Protein AF-A0A9E2Q936-F1 (afdb_monomer_lite)

Foldseek 3Di:
DVVVVVVVVVVVVVVVVVVVLQVQLQVQLQVQLVVQVVVVHHSNVSSVVRSCVVVVVVVVCVVVPPPDPPPDDDD

pLDDT: mean 85.33, std 12.02, range [46.59, 96.56]

Secondary structure (DSSP, 8-state):
-HHHHHHHHHHHHHHHHHHHHHHHHHHHHHHHHHHHHTTTS-HHHHHHHHHHHHHHHHHHHHHS---PPPS----

Structure (mmCIF, N/CA/C/O backbone):
data_AF-A0A9E2Q936-F1
#
_entry.id   AF-A0A9E2Q936-F1
#
loop_
_atom_site.group_PDB
_atom_site.id
_atom_site.type_symbol
_atom_site.label_atom_id
_atom_site.label_alt_id
_atom_site.label_comp_id
_atom_site.label_asym_id
_atom_site.label_entity_id
_atom_site.label_seq_id
_atom_site.pdbx_PDB_ins_code
_atom_site.Cartn_x
_atom_site.Cartn_y
_atom_site.Cartn_z
_atom_site.occupancy
_atom_site.B_iso_or_equiv
_atom_site.auth_seq_id
_atom_site.auth_comp_id
_atom_site.auth_asym_id
_atom_site.auth_atom_id
_atom_site.pdbx_PDB_model_num
ATOM 1 N N . MET A 1 1 ? 26.708 -18.296 -15.568 1.00 66.06 1 MET A N 1
ATOM 2 C CA . MET A 1 1 ? 26.946 -17.137 -14.679 1.00 66.06 1 MET A CA 1
ATOM 3 C C . MET A 1 1 ? 26.041 -15.969 -15.060 1.00 66.06 1 MET A C 1
ATOM 5 O O . MET A 1 1 ? 25.271 -15.547 -14.213 1.00 66.06 1 MET A O 1
ATOM 9 N N . GLU A 1 2 ? 26.020 -15.521 -16.320 1.00 74.38 2 GLU A N 1
ATOM 10 C CA . GLU A 1 2 ? 25.190 -14.371 -16.742 1.00 74.38 2 GLU A CA 1
ATOM 11 C C . GLU A 1 2 ? 23.673 -14.560 -16.568 1.00 74.38 2 GLU A C 1
ATOM 13 O O . GLU A 1 2 ? 22.994 -13.671 -16.068 1.00 74.38 2 GLU A O 1
ATOM 18 N N . MET A 1 3 ? 23.137 -15.747 -16.872 1.00 77.69 3 MET A N 1
ATOM 19 C CA . MET A 1 3 ? 21.708 -16.049 -16.679 1.00 77.69 3 MET A CA 1
ATOM 20 C C . MET A 1 3 ? 21.257 -15.907 -15.212 1.00 77.69 3 MET A C 1
ATOM 22 O O . MET A 1 3 ? 20.145 -15.461 -14.948 1.00 77.69 3 MET A O 1
ATOM 26 N N . LEU A 1 4 ? 22.125 -16.244 -14.250 1.00 79.62 4 LEU A N 1
ATOM 27 C CA . LEU A 1 4 ? 21.816 -16.112 -12.822 1.00 79.62 4 LEU A CA 1
ATOM 28 C C . LEU A 1 4 ? 21.769 -14.642 -12.394 1.00 79.62 4 LEU A C 1
ATOM 30 O O . LEU A 1 4 ? 20.893 -14.268 -11.620 1.00 79.62 4 LEU A O 1
ATOM 34 N N . ALA A 1 5 ? 22.659 -13.803 -12.931 1.00 77.75 5 ALA A N 1
ATOM 35 C CA . ALA A 1 5 ? 22.671 -12.370 -12.643 1.00 77.75 5 ALA A CA 1
ATOM 36 C C . ALA A 1 5 ? 21.376 -11.683 -13.112 1.00 77.75 5 ALA A C 1
ATOM 38 O O . ALA A 1 5 ? 20.779 -10.924 -12.351 1.00 77.75 5 ALA A O 1
ATOM 39 N N . VAL A 1 6 ? 20.884 -12.028 -14.309 1.00 82.00 6 VAL A N 1
ATOM 40 C CA . VAL A 1 6 ? 19.619 -11.495 -14.851 1.00 82.00 6 VAL A CA 1
ATOM 41 C C . VAL A 1 6 ? 18.422 -11.879 -13.977 1.00 82.00 6 VAL A C 1
ATOM 43 O O 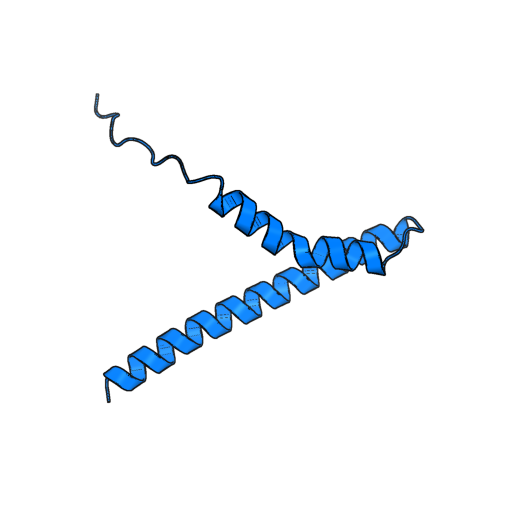. VAL A 1 6 ? 17.564 -11.042 -13.697 1.00 82.00 6 VAL A O 1
ATOM 46 N N . LEU A 1 7 ? 18.361 -13.130 -13.508 1.00 78.19 7 LEU A N 1
ATOM 47 C CA . LEU A 1 7 ? 17.277 -13.596 -12.635 1.00 78.19 7 LEU A CA 1
ATOM 48 C C . LEU A 1 7 ? 17.298 -12.897 -11.262 1.00 78.19 7 LEU A C 1
ATOM 50 O O . LEU A 1 7 ? 16.245 -12.523 -10.735 1.00 78.19 7 LEU A O 1
ATOM 54 N N . ILE A 1 8 ? 18.489 -12.676 -10.698 1.00 78.81 8 ILE A N 1
ATOM 55 C CA . ILE A 1 8 ? 18.669 -11.958 -9.426 1.00 78.81 8 ILE A CA 1
ATOM 56 C C . ILE A 1 8 ? 18.244 -10.492 -9.565 1.00 78.81 8 ILE A C 1
ATOM 58 O O . ILE A 1 8 ? 17.473 -9.994 -8.746 1.00 78.81 8 ILE A O 1
ATOM 62 N N . GLU A 1 9 ? 18.677 -9.801 -10.617 1.00 79.50 9 GLU A N 1
ATOM 63 C CA . GLU A 1 9 ? 18.302 -8.403 -10.836 1.00 79.50 9 GLU A CA 1
ATOM 64 C C . GLU A 1 9 ? 16.794 -8.248 -11.089 1.00 79.50 9 GLU A C 1
ATOM 66 O O . GLU A 1 9 ? 16.149 -7.360 -10.524 1.00 79.50 9 GLU A O 1
ATOM 71 N N . TRP A 1 10 ? 16.198 -9.152 -11.870 1.00 78.06 10 TRP A N 1
ATOM 72 C CA . TRP A 1 10 ? 14.759 -9.157 -12.131 1.00 78.06 10 TRP A CA 1
ATOM 73 C C . TRP A 1 10 ? 13.944 -9.351 -10.846 1.00 78.06 10 TRP A C 1
ATOM 75 O O . TRP A 1 10 ? 13.058 -8.545 -10.554 1.00 78.06 10 TRP A O 1
ATOM 85 N N . SER A 1 11 ? 14.274 -10.367 -10.040 1.00 81.88 11 SER A N 1
ATOM 86 C CA . SER A 1 11 ? 13.599 -10.619 -8.757 1.00 81.88 11 SER A CA 1
ATOM 87 C C . SER A 1 11 ? 13.761 -9.460 -7.766 1.00 81.88 11 SER A C 1
ATOM 89 O O . SER A 1 11 ? 12.797 -9.089 -7.090 1.00 81.88 11 SER A O 1
ATOM 91 N N . SER A 1 12 ? 14.936 -8.824 -7.730 1.00 86.06 12 SER A N 1
ATOM 92 C CA . SER A 1 12 ? 15.204 -7.648 -6.895 1.00 86.06 12 SER A CA 1
ATOM 93 C C . SER A 1 12 ? 14.293 -6.473 -7.260 1.00 86.06 12 SER A C 1
ATOM 95 O O . SER A 1 12 ? 13.655 -5.880 -6.387 1.00 86.06 12 SER A O 1
ATOM 97 N N . ARG A 1 13 ? 14.129 -6.182 -8.558 1.00 88.06 13 ARG A N 1
ATOM 98 C CA . ARG A 1 13 ? 13.254 -5.091 -9.020 1.00 88.06 13 ARG A CA 1
ATOM 99 C C . ARG A 1 13 ? 11.795 -5.312 -8.625 1.00 88.06 13 ARG A C 1
ATOM 101 O O . ARG A 1 13 ? 11.161 -4.380 -8.133 1.00 88.06 13 ARG A O 1
ATOM 108 N N . TRP A 1 14 ? 11.273 -6.530 -8.771 1.00 87.56 14 TRP A N 1
ATOM 109 C CA . TRP A 1 14 ? 9.910 -6.853 -8.326 1.00 87.56 14 TRP A CA 1
ATOM 110 C C . TRP A 1 14 ? 9.750 -6.739 -6.816 1.00 87.56 14 TRP A C 1
ATOM 112 O O . TRP A 1 14 ? 8.757 -6.189 -6.341 1.00 87.56 14 TRP A O 1
ATOM 122 N N . THR A 1 15 ? 10.755 -7.189 -6.070 1.00 90.38 15 THR A N 1
ATOM 123 C CA . THR A 1 15 ? 10.778 -7.094 -4.609 1.00 90.38 15 THR A CA 1
ATOM 124 C C . THR A 1 15 ? 10.691 -5.634 -4.161 1.00 90.38 15 THR A C 1
ATOM 126 O O . THR A 1 15 ? 9.855 -5.292 -3.324 1.00 90.38 15 THR A O 1
ATOM 129 N N . ILE A 1 16 ? 11.472 -4.742 -4.779 1.00 91.38 16 ILE A N 1
ATOM 130 C CA . ILE A 1 16 ? 11.430 -3.297 -4.506 1.00 91.38 16 ILE A CA 1
ATOM 131 C C . ILE A 1 16 ? 10.044 -2.719 -4.810 1.00 91.38 16 ILE A C 1
ATOM 133 O O . ILE A 1 16 ? 9.505 -1.979 -3.990 1.00 91.38 16 ILE A O 1
ATOM 137 N N . VAL A 1 17 ? 9.443 -3.071 -5.951 1.00 90.44 17 VAL A N 1
ATOM 138 C CA . VAL A 1 17 ? 8.099 -2.595 -6.325 1.00 90.44 17 VAL A CA 1
ATOM 139 C C . VAL A 1 17 ? 7.048 -3.043 -5.305 1.00 90.44 17 VAL A C 1
ATOM 141 O O . VAL A 1 17 ? 6.211 -2.233 -4.904 1.00 90.44 17 VAL A O 1
ATOM 144 N N . MET A 1 18 ? 7.107 -4.293 -4.834 1.00 89.62 18 MET A N 1
ATOM 145 C CA . MET A 1 18 ? 6.181 -4.803 -3.816 1.00 89.62 18 MET A CA 1
ATOM 146 C C . MET A 1 18 ? 6.328 -4.060 -2.485 1.00 89.62 18 MET A C 1
ATOM 148 O O . MET A 1 18 ? 5.325 -3.623 -1.918 1.00 89.62 18 MET A O 1
ATOM 152 N N . PHE A 1 19 ? 7.558 -3.867 -2.001 1.00 92.69 19 PHE A N 1
ATOM 153 C CA . PHE A 1 19 ? 7.795 -3.153 -0.743 1.00 92.69 19 PHE A CA 1
ATOM 154 C C . PHE A 1 19 ? 7.455 -1.665 -0.837 1.00 92.69 19 PHE A C 1
ATOM 156 O O . PHE A 1 19 ? 6.859 -1.122 0.093 1.00 92.69 19 PHE A O 1
ATOM 163 N N . ALA A 1 20 ? 7.765 -1.012 -1.958 1.00 92.44 20 ALA A N 1
ATOM 164 C CA . ALA A 1 20 ? 7.389 0.377 -2.195 1.00 92.44 20 ALA A CA 1
ATOM 165 C C . ALA A 1 20 ? 5.861 0.544 -2.228 1.00 92.44 20 ALA A C 1
ATOM 167 O O . ALA A 1 20 ? 5.323 1.445 -1.582 1.00 92.44 20 ALA A O 1
ATOM 168 N N . GLY A 1 21 ? 5.152 -0.354 -2.921 1.00 93.12 21 GLY A N 1
ATOM 169 C CA . GLY A 1 21 ? 3.690 -0.367 -2.956 1.00 93.12 21 GLY A CA 1
ATOM 170 C C . GLY A 1 21 ? 3.069 -0.607 -1.579 1.00 93.12 21 GLY A C 1
ATOM 171 O O . GLY A 1 21 ? 2.145 0.108 -1.188 1.00 93.12 21 GLY A O 1
ATOM 172 N N . LEU A 1 22 ? 3.610 -1.556 -0.810 1.00 93.56 22 LEU A N 1
ATOM 173 C CA . LEU A 1 22 ? 3.157 -1.836 0.554 1.00 93.56 22 LEU A CA 1
ATOM 174 C C . LEU A 1 22 ? 3.378 -0.638 1.485 1.00 93.56 22 LEU A C 1
ATOM 176 O O . LEU A 1 22 ? 2.464 -0.253 2.212 1.00 93.56 22 LEU A O 1
ATOM 180 N N . ALA A 1 23 ? 4.561 -0.019 1.446 1.00 95.69 23 ALA A N 1
ATOM 181 C CA . ALA A 1 23 ? 4.855 1.172 2.238 1.00 95.69 23 ALA A CA 1
ATOM 182 C C . ALA A 1 23 ? 3.875 2.311 1.913 1.00 95.69 23 ALA A C 1
ATOM 184 O O . ALA A 1 23 ? 3.321 2.936 2.818 1.00 95.69 23 ALA A O 1
ATOM 185 N N . LEU A 1 24 ? 3.596 2.529 0.626 1.00 94.69 24 LEU A N 1
ATOM 186 C CA . LEU A 1 24 ? 2.650 3.541 0.165 1.00 94.69 24 LEU A CA 1
ATOM 187 C C . LEU A 1 24 ? 1.215 3.253 0.642 1.00 94.69 24 LEU A C 1
ATOM 189 O O . LEU A 1 24 ? 0.537 4.163 1.123 1.00 94.69 24 LEU A O 1
ATOM 193 N N . ALA A 1 25 ? 0.772 1.994 0.594 1.00 94.31 25 ALA A N 1
ATOM 194 C CA . ALA A 1 25 ? -0.526 1.575 1.126 1.00 94.31 25 ALA A CA 1
ATOM 195 C C . ALA A 1 25 ? -0.643 1.818 2.641 1.00 94.31 25 ALA A C 1
ATOM 197 O O . ALA A 1 25 ? -1.656 2.340 3.110 1.00 94.31 25 ALA A O 1
ATOM 198 N N . ILE A 1 26 ? 0.405 1.508 3.412 1.00 96.00 26 ILE A N 1
ATOM 199 C CA . ILE A 1 26 ? 0.435 1.747 4.863 1.00 96.00 26 ILE A CA 1
ATOM 200 C C . ILE A 1 26 ? 0.348 3.245 5.173 1.00 96.00 26 ILE A C 1
ATOM 202 O O . ILE A 1 26 ? -0.422 3.636 6.053 1.00 96.00 26 ILE A O 1
ATOM 206 N N . ILE A 1 27 ? 1.093 4.090 4.453 1.00 96.56 27 ILE A N 1
ATOM 207 C CA . ILE A 1 27 ? 1.072 5.549 4.648 1.00 96.56 27 ILE A CA 1
ATOM 208 C C . ILE A 1 27 ? -0.335 6.104 4.390 1.00 96.56 27 ILE A C 1
ATOM 210 O O . ILE A 1 27 ? -0.870 6.839 5.223 1.00 96.56 27 ILE A O 1
ATOM 214 N N . LEU A 1 28 ? -0.964 5.715 3.277 1.00 95.12 28 LEU A N 1
ATOM 215 C CA . LEU A 1 28 ? -2.309 6.174 2.918 1.00 95.12 28 LEU A CA 1
ATOM 216 C C . LEU A 1 28 ? -3.377 5.677 3.894 1.00 95.12 28 LEU A C 1
ATOM 218 O O . LEU A 1 28 ? -4.222 6.464 4.324 1.00 95.12 28 LEU A O 1
ATOM 222 N N . GLY A 1 29 ? -3.315 4.404 4.292 1.00 94.62 29 GLY A N 1
ATOM 223 C CA . GLY A 1 29 ? -4.191 3.849 5.322 1.00 94.62 29 GLY A CA 1
ATOM 224 C C . GLY A 1 29 ? -4.048 4.601 6.642 1.00 94.62 29 GLY A C 1
ATOM 225 O O . GLY A 1 29 ? -5.039 5.048 7.222 1.00 94.62 29 GLY A O 1
ATOM 226 N N . THR A 1 30 ? -2.813 4.814 7.098 1.00 95.50 30 THR A N 1
ATOM 227 C CA . THR A 1 30 ? -2.530 5.518 8.360 1.00 95.50 30 THR A CA 1
ATOM 228 C C . THR A 1 30 ? -3.066 6.946 8.328 1.00 95.50 30 THR A C 1
ATOM 230 O O . THR A 1 30 ? -3.712 7.385 9.282 1.00 95.50 30 THR A O 1
ATOM 233 N N . TRP A 1 31 ? -2.870 7.662 7.219 1.00 95.38 31 TRP A N 1
ATOM 234 C CA . TRP A 1 31 ? -3.372 9.025 7.066 1.00 95.38 31 TRP A CA 1
ATOM 235 C C . TRP A 1 31 ? -4.906 9.082 7.043 1.00 95.38 31 TRP A C 1
ATOM 237 O O . TRP A 1 31 ? -5.499 9.881 7.771 1.00 95.38 31 TRP A O 1
ATOM 247 N N . ALA A 1 32 ? -5.562 8.194 6.289 1.00 93.50 32 ALA A N 1
ATOM 248 C CA . ALA A 1 32 ? -7.023 8.109 6.234 1.00 93.50 32 ALA A CA 1
ATOM 249 C C . ALA A 1 32 ? -7.637 7.777 7.605 1.00 93.50 32 ALA A C 1
ATOM 251 O O . ALA A 1 32 ? -8.606 8.418 8.028 1.00 93.50 32 ALA A O 1
ATOM 252 N N . GLY A 1 33 ? -7.035 6.834 8.334 1.00 93.94 33 GLY A N 1
ATOM 253 C CA . GLY A 1 33 ? -7.420 6.507 9.704 1.00 93.94 33 GLY A CA 1
ATOM 254 C C . GLY A 1 33 ? -7.257 7.700 10.650 1.00 93.94 33 GLY A C 1
ATOM 255 O O . GLY A 1 33 ? -8.189 8.036 11.381 1.00 93.94 33 GLY A O 1
ATOM 256 N N . ALA A 1 34 ? -6.119 8.398 10.598 1.00 93.50 34 ALA A N 1
ATOM 257 C CA . ALA A 1 34 ? -5.864 9.570 11.438 1.00 93.50 34 ALA A CA 1
ATOM 258 C C . ALA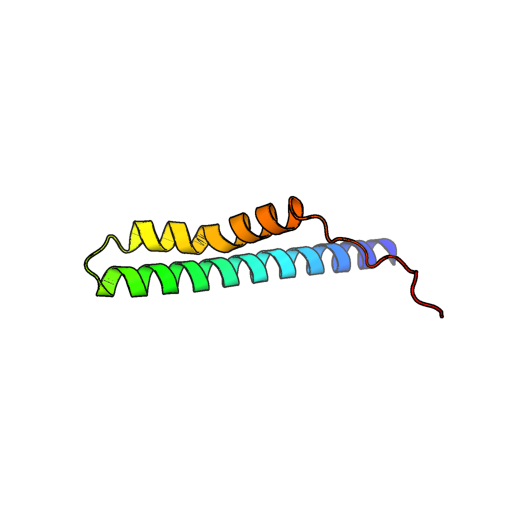 A 1 34 ? -6.871 10.707 11.185 1.00 93.50 34 ALA A C 1
ATOM 260 O O . ALA A 1 34 ? -7.352 11.340 12.129 1.00 93.50 34 ALA A O 1
ATOM 261 N N . VAL A 1 35 ? -7.239 10.950 9.923 1.00 92.50 35 VAL A N 1
ATOM 262 C CA . VAL A 1 35 ? -8.261 11.944 9.556 1.00 92.50 35 VAL A CA 1
ATOM 263 C C . VAL A 1 35 ? -9.646 11.542 10.072 1.00 92.50 35 VAL A C 1
ATOM 265 O O . VAL A 1 35 ? -10.399 12.399 10.540 1.00 92.50 35 VAL A O 1
ATOM 268 N N . ALA A 1 36 ? -9.993 10.256 10.019 1.00 93.38 36 ALA A N 1
ATOM 269 C CA . ALA A 1 36 ? -11.276 9.755 10.506 1.00 93.38 36 ALA A CA 1
ATOM 270 C C . ALA A 1 36 ? -11.390 9.782 12.035 1.00 93.38 36 ALA A C 1
ATOM 272 O O . ALA A 1 36 ? -12.440 10.166 12.558 1.00 93.38 36 ALA A O 1
ATOM 273 N N . GLY A 1 37 ? -10.301 9.461 12.738 1.00 91.75 37 GLY A N 1
ATOM 274 C CA . GLY A 1 37 ? -10.234 9.520 14.198 1.00 91.75 37 GLY A CA 1
ATOM 275 C C . GLY A 1 37 ? -10.497 10.929 14.734 1.00 91.75 37 GLY A C 1
ATOM 276 O O . GLY A 1 37 ? -11.235 11.095 15.701 1.00 91.75 37 GLY A O 1
ATOM 277 N N . ARG A 1 38 ? -10.017 11.968 14.034 1.00 92.25 38 ARG A N 1
ATOM 278 C CA . ARG A 1 38 ? -10.319 13.375 14.374 1.00 92.25 38 ARG A CA 1
ATOM 279 C C . ARG A 1 38 ? -11.800 13.745 14.233 1.00 92.25 38 ARG A C 1
ATOM 281 O O . ARG A 1 38 ? -12.225 14.746 14.794 1.00 92.25 38 ARG A O 1
ATOM 288 N N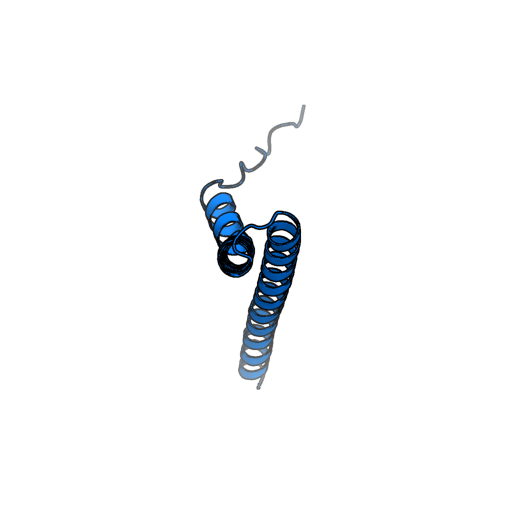 . LYS A 1 39 ? -12.584 12.967 13.480 1.00 89.94 39 LYS A N 1
ATOM 289 C CA . LYS A 1 39 ? -14.015 13.205 13.223 1.00 89.94 39 LYS A CA 1
ATOM 290 C C . LYS A 1 39 ? -14.935 12.288 14.041 1.00 89.94 39 LYS A C 1
ATOM 292 O O . LYS A 1 39 ? -16.125 12.224 13.743 1.00 89.94 39 LYS A O 1
ATOM 297 N N . GLY A 1 40 ? -14.400 11.542 15.013 1.00 89.75 40 GLY A N 1
ATOM 298 C CA . GLY A 1 40 ? -15.175 10.591 15.821 1.00 89.75 40 GLY A CA 1
ATOM 299 C C . GLY A 1 40 ? -15.700 9.381 15.038 1.00 89.75 40 GLY A C 1
ATOM 300 O O . GLY A 1 40 ? -16.631 8.715 15.482 1.00 89.75 40 GLY A O 1
ATOM 301 N N . ARG A 1 41 ? -15.142 9.099 13.853 1.00 90.62 41 ARG A N 1
ATOM 302 C CA . ARG A 1 41 ? -15.488 7.917 13.048 1.00 90.62 41 ARG A CA 1
ATOM 303 C C . ARG A 1 41 ? -14.557 6.752 13.378 1.00 90.62 41 ARG A C 1
ATOM 305 O O . ARG A 1 41 ? -13.489 6.942 13.949 1.00 90.62 41 ARG A O 1
ATOM 312 N N . SER A 1 42 ? -14.944 5.543 12.966 1.00 91.44 42 SER A N 1
ATOM 313 C CA . SER A 1 42 ? -14.113 4.346 13.139 1.00 91.44 42 SER A CA 1
ATOM 314 C C . SER A 1 42 ? -12.776 4.476 12.399 1.00 91.44 42 SER A C 1
ATOM 316 O O . SER A 1 42 ? -12.716 4.365 11.173 1.00 91.44 42 SER A O 1
ATOM 318 N N . THR A 1 43 ? -11.696 4.683 13.152 1.00 91.62 43 THR A N 1
ATOM 319 C CA . THR A 1 43 ? -10.322 4.791 12.639 1.00 91.62 43 THR A CA 1
ATOM 320 C C . THR A 1 43 ? -9.903 3.554 11.847 1.00 91.62 43 THR A C 1
ATOM 322 O O . THR A 1 43 ? -9.282 3.678 10.795 1.00 91.62 43 THR A O 1
ATOM 325 N N . GLN A 1 44 ? -10.283 2.362 12.313 1.00 92.25 44 GLN A N 1
ATOM 326 C CA . GLN A 1 44 ? -9.898 1.095 11.689 1.00 92.25 44 GLN A CA 1
ATOM 327 C C . GLN A 1 44 ? -10.551 0.908 10.316 1.00 92.25 44 GLN A C 1
ATOM 329 O O . GLN A 1 44 ? -9.890 0.499 9.365 1.00 92.25 44 GLN A O 1
ATOM 334 N N . LEU A 1 45 ? -11.831 1.265 10.185 1.00 92.56 45 LEU A N 1
ATOM 335 C CA . LEU A 1 45 ? -12.554 1.142 8.917 1.00 92.56 45 LEU A CA 1
ATOM 336 C C . LEU A 1 45 ? -11.969 2.094 7.863 1.00 92.56 45 LEU A C 1
ATOM 338 O O . LEU A 1 45 ? -11.735 1.703 6.721 1.00 92.56 45 LEU A O 1
ATOM 342 N N . TRP A 1 46 ? -11.652 3.325 8.263 1.00 93.44 46 TRP A N 1
ATOM 343 C CA . TRP A 1 46 ? -11.031 4.309 7.373 1.00 93.44 46 TRP A CA 1
ATOM 344 C C . TRP A 1 46 ? -9.571 3.994 7.040 1.00 93.44 46 TRP A C 1
ATOM 346 O O . TRP A 1 46 ? -9.140 4.282 5.924 1.00 93.44 46 TRP A O 1
ATOM 356 N N . PHE A 1 47 ? -8.834 3.349 7.948 1.00 93.94 47 PHE A N 1
ATOM 357 C CA . PHE A 1 47 ? -7.514 2.801 7.642 1.00 93.94 47 PHE A CA 1
ATOM 358 C C . PHE A 1 47 ? -7.590 1.757 6.529 1.00 93.94 47 PHE A C 1
ATOM 360 O O . PHE A 1 47 ? -6.854 1.859 5.552 1.00 93.94 47 PHE A O 1
ATOM 367 N N . ILE A 1 48 ? -8.508 0.792 6.644 1.00 94.00 48 ILE A N 1
ATOM 368 C CA . ILE A 1 48 ? -8.696 -0.261 5.637 1.00 94.00 48 ILE A CA 1
ATOM 369 C C . ILE A 1 48 ? -9.040 0.368 4.281 1.00 94.00 48 ILE A C 1
ATOM 371 O O . ILE A 1 48 ? -8.412 0.043 3.277 1.00 94.00 48 ILE A O 1
ATOM 375 N N . LEU A 1 49 ? -9.967 1.330 4.251 1.00 93.12 49 LEU A N 1
ATOM 376 C CA . LEU A 1 49 ? -10.314 2.047 3.019 1.00 93.12 49 LEU A CA 1
ATOM 377 C C . LEU A 1 49 ? -9.104 2.756 2.389 1.00 93.12 49 LEU A C 1
ATOM 379 O O . LEU A 1 49 ? -8.904 2.662 1.180 1.00 93.12 49 LEU A O 1
ATOM 383 N N . GLY A 1 50 ? -8.281 3.436 3.193 1.00 92.00 50 GLY A N 1
ATOM 384 C CA . GLY A 1 50 ? -7.067 4.095 2.706 1.00 92.00 50 GLY A CA 1
ATOM 385 C C . GLY A 1 50 ? -5.979 3.116 2.252 1.00 92.00 50 GLY A C 1
ATOM 386 O O . GLY A 1 50 ? -5.298 3.379 1.265 1.00 92.00 50 GLY A O 1
ATOM 387 N N . PHE A 1 51 ? -5.847 1.969 2.921 1.00 93.38 51 PHE A N 1
ATOM 388 C C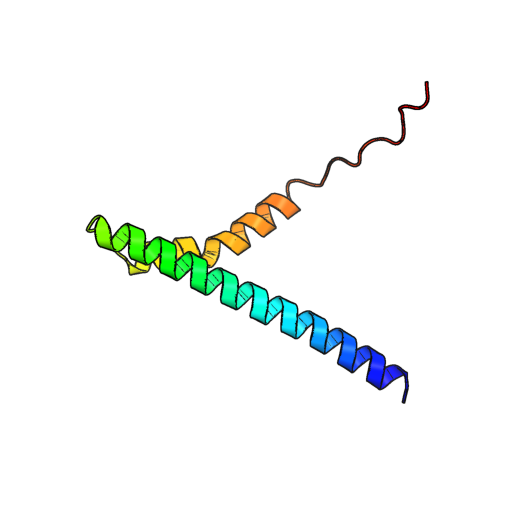A . PHE A 1 51 ? -4.872 0.929 2.588 1.00 93.38 51 PHE A CA 1
ATOM 389 C C . PHE A 1 51 ? -5.160 0.282 1.229 1.00 93.38 51 PHE A C 1
ATOM 391 O O . PHE A 1 51 ? -4.241 0.037 0.453 1.00 93.38 51 PHE A O 1
ATOM 398 N N . PHE A 1 52 ? -6.435 0.038 0.913 1.00 94.38 52 PHE A N 1
ATOM 399 C CA . PHE A 1 52 ? -6.841 -0.554 -0.366 1.00 94.38 52 PHE A CA 1
ATOM 400 C C . PHE A 1 52 ? -6.962 0.465 -1.512 1.00 94.38 52 PHE A C 1
ATOM 402 O O . PHE A 1 52 ? -7.097 0.069 -2.672 1.00 94.38 52 PHE A O 1
ATOM 409 N N . LEU A 1 53 ? -6.860 1.768 -1.234 1.00 93.06 53 LEU A N 1
ATOM 410 C CA . LEU A 1 53 ? -6.974 2.827 -2.242 1.00 93.06 53 LEU A CA 1
ATOM 411 C C . LEU A 1 53 ? -5.991 2.683 -3.429 1.00 93.06 53 LEU A C 1
ATOM 413 O O . LEU A 1 53 ? -6.431 2.845 -4.570 1.00 93.06 53 LEU A O 1
ATOM 417 N N . PRO A 1 54 ? -4.701 2.331 -3.239 1.00 90.44 54 PRO A N 1
ATOM 418 C CA . PRO A 1 54 ? -3.768 2.122 -4.352 1.00 90.44 54 PRO A CA 1
ATOM 419 C C . PRO A 1 54 ? -4.189 0.990 -5.289 1.00 90.44 54 PRO A C 1
ATOM 421 O O . PRO A 1 54 ? -4.004 1.089 -6.500 1.00 90.44 54 PRO A O 1
ATOM 424 N N . ILE A 1 55 ? -4.788 -0.072 -4.740 1.00 90.94 55 ILE A N 1
ATOM 425 C CA . ILE A 1 55 ? -5.284 -1.210 -5.523 1.00 90.94 55 ILE A CA 1
ATOM 426 C C . ILE A 1 55 ? -6.443 -0.751 -6.409 1.00 90.94 55 ILE A C 1
ATOM 428 O O . ILE A 1 55 ? -6.457 -1.047 -7.601 1.00 90.94 55 ILE A O 1
ATOM 432 N N . VAL A 1 56 ? -7.370 0.040 -5.860 1.00 91.94 56 VAL A N 1
ATOM 433 C CA . VAL A 1 56 ? -8.463 0.642 -6.640 1.00 91.94 56 VAL A CA 1
ATOM 434 C C . VAL A 1 56 ? -7.909 1.540 -7.752 1.00 91.94 56 VAL A C 1
ATOM 436 O O . VAL A 1 56 ? -8.359 1.445 -8.891 1.00 91.94 56 VAL A O 1
ATOM 439 N N . GLY A 1 57 ? -6.891 2.356 -7.459 1.00 88.19 57 GLY A N 1
ATOM 440 C CA . GLY A 1 57 ? -6.216 3.190 -8.458 1.00 88.19 57 GLY A CA 1
ATOM 441 C C . GLY A 1 57 ? -5.604 2.380 -9.607 1.00 88.19 57 GLY A C 1
ATOM 442 O O . GLY A 1 57 ? -5.791 2.731 -10.772 1.00 88.19 57 GLY A O 1
ATOM 443 N N . LEU A 1 58 ? -4.942 1.261 -9.301 1.00 89.38 58 LEU A N 1
ATOM 444 C CA . LEU A 1 58 ? -4.406 0.347 -10.316 1.00 89.38 58 LEU A CA 1
ATOM 445 C C . LEU A 1 58 ? -5.507 -0.268 -11.183 1.00 89.38 58 LEU A C 1
ATOM 447 O O . LEU A 1 58 ? -5.355 -0.320 -12.401 1.00 89.38 58 LEU A O 1
ATOM 451 N N . VAL A 1 59 ? -6.623 -0.693 -10.583 1.00 90.81 59 VAL A N 1
ATOM 452 C CA . VAL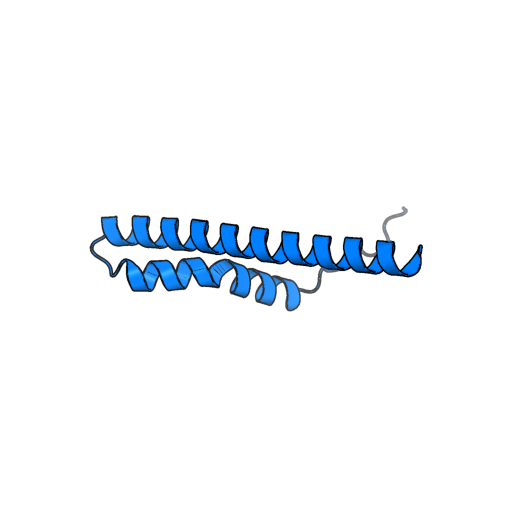 A 1 59 ? -7.778 -1.227 -11.326 1.00 90.81 59 VAL A CA 1
ATOM 453 C C . VAL A 1 59 ? -8.358 -0.166 -12.263 1.00 90.81 59 VAL A C 1
ATOM 455 O O . VAL A 1 59 ? -8.625 -0.457 -13.426 1.00 90.81 59 VAL A O 1
ATOM 458 N N . ILE A 1 60 ? -8.498 1.076 -11.793 1.00 91.00 60 ILE A N 1
ATOM 459 C CA . ILE A 1 60 ? -8.988 2.192 -12.610 1.00 91.00 60 ILE A CA 1
ATOM 460 C C . ILE A 1 60 ? -8.058 2.443 -13.801 1.00 91.00 60 ILE A C 1
ATOM 462 O O . ILE A 1 60 ? -8.543 2.526 -14.924 1.00 91.00 60 ILE A O 1
ATOM 466 N N . ILE A 1 61 ? -6.740 2.518 -13.588 1.00 89.31 61 ILE A N 1
ATOM 467 C CA . ILE A 1 61 ? -5.754 2.713 -14.668 1.00 89.31 61 ILE A CA 1
ATOM 468 C C . ILE A 1 61 ? -5.761 1.532 -15.644 1.00 89.31 61 ILE A C 1
ATOM 470 O O . ILE A 1 61 ? -5.629 1.719 -16.849 1.00 89.31 61 ILE A O 1
ATOM 474 N N . TYR A 1 62 ? -5.929 0.311 -15.143 1.00 87.56 62 TYR A N 1
ATOM 475 C CA . TYR A 1 62 ? -6.006 -0.874 -15.988 1.00 87.56 62 TYR A CA 1
ATOM 476 C C . TYR A 1 62 ? -7.232 -0.844 -16.915 1.00 87.56 62 TYR A C 1
ATOM 478 O O . TYR A 1 62 ? -7.133 -1.209 -18.088 1.00 87.56 62 TYR A O 1
ATOM 486 N N . ILE A 1 63 ? -8.377 -0.381 -16.403 1.00 90.88 63 ILE A N 1
ATOM 487 C CA . ILE A 1 63 ? -9.618 -0.232 -17.176 1.00 90.88 63 ILE A CA 1
ATOM 488 C C . ILE A 1 63 ? -9.520 0.960 -18.136 1.00 90.88 63 ILE A C 1
ATOM 490 O O . ILE A 1 63 ? -9.873 0.844 -19.312 1.00 90.88 63 ILE A O 1
ATOM 494 N N . LEU A 1 64 ? -9.018 2.098 -17.654 1.00 87.38 64 LEU A N 1
ATOM 495 C CA . LEU A 1 64 ? -8.733 3.291 -18.446 1.00 87.38 64 LEU A CA 1
ATOM 496 C C . LEU A 1 64 ? -7.458 3.059 -19.263 1.00 87.38 64 LEU A C 1
ATOM 498 O O . LEU A 1 64 ? -6.407 3.633 -18.982 1.00 87.38 64 LEU A O 1
ATOM 502 N N . LYS A 1 65 ? -7.539 2.211 -20.295 1.00 72.94 65 LYS A N 1
ATOM 503 C CA . LYS A 1 65 ? -6.458 2.083 -21.280 1.00 72.94 65 LYS A CA 1
ATOM 504 C C . LYS A 1 65 ? -6.039 3.485 -21.739 1.00 72.94 65 LYS A C 1
ATOM 506 O O . LYS A 1 65 ? -6.908 4.252 -22.163 1.00 72.94 65 LYS A O 1
ATOM 511 N N . PRO A 1 66 ? -4.740 3.826 -21.704 1.00 69.00 66 PRO A N 1
ATOM 512 C CA . PRO A 1 66 ? -4.290 5.112 -22.204 1.00 69.00 66 PRO A CA 1
ATOM 513 C C . PRO A 1 66 ? -4.662 5.210 -23.683 1.00 69.00 66 PRO A C 1
ATOM 515 O O . PRO A 1 66 ? -4.297 4.346 -24.488 1.00 69.00 66 PRO A O 1
ATOM 518 N N . VAL A 1 67 ? -5.408 6.257 -24.036 1.00 69.69 67 VAL A N 1
ATOM 519 C CA . VAL A 1 67 ? -5.606 6.642 -25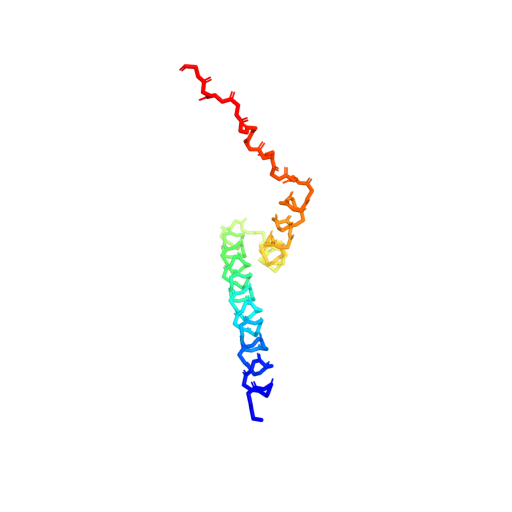.432 1.00 69.69 67 VAL A CA 1
ATOM 520 C C . VAL A 1 67 ? -4.214 6.961 -25.962 1.00 69.69 67 VAL A C 1
ATOM 522 O O . VAL A 1 67 ? -3.596 7.936 -25.537 1.00 69.69 67 VAL A O 1
ATOM 525 N N . LYS A 1 68 ? -3.673 6.095 -26.827 1.00 67.06 68 LYS A N 1
ATOM 526 C CA . LYS A 1 68 ? -2.425 6.404 -27.527 1.00 67.06 68 LYS A CA 1
ATOM 527 C C . LYS A 1 68 ? -2.667 7.709 -28.290 1.00 67.06 68 LYS A C 1
ATOM 529 O O . LYS A 1 68 ? -3.639 7.753 -29.049 1.00 67.06 68 LYS A O 1
ATOM 534 N N . PRO A 1 69 ? -1.844 8.755 -28.105 1.00 63.12 69 PRO A N 1
ATOM 535 C CA . PRO A 1 69 ? -1.918 9.903 -28.988 1.00 63.12 69 PRO A CA 1
ATOM 536 C C . PRO A 1 69 ? -1.661 9.375 -30.400 1.00 63.12 69 PRO A C 1
ATOM 538 O O . PRO A 1 69 ? -0.646 8.727 -30.652 1.00 63.12 69 PRO A O 1
ATOM 541 N N . SER A 1 70 ? -2.645 9.543 -31.281 1.00 57.09 70 SER A N 1
ATOM 542 C CA . SER A 1 70 ? -2.507 9.188 -32.688 1.00 57.09 70 SER A CA 1
ATOM 543 C C . SER A 1 70 ? -1.339 9.996 -33.244 1.00 57.09 70 SER A C 1
ATOM 545 O O . SER A 1 70 ? -1.383 11.223 -33.216 1.00 57.09 70 SER A O 1
ATOM 547 N N . GLU A 1 71 ? -0.295 9.323 -33.729 1.00 59.28 71 GLU A N 1
ATOM 548 C CA . GLU A 1 71 ? 0.735 9.929 -34.575 1.00 59.28 71 GLU A CA 1
ATOM 549 C C . GLU A 1 71 ? 0.046 10.510 -35.816 1.00 59.28 71 GLU A C 1
ATOM 551 O O . GLU A 1 71 ? -0.218 9.809 -36.789 1.00 59.28 71 GLU A O 1
ATOM 556 N N . GLY A 1 72 ? -0.354 11.776 -35.748 1.00 57.34 72 GLY A N 1
ATOM 557 C CA . GLY A 1 72 ? -1.254 12.342 -36.743 1.00 57.34 72 GLY A CA 1
ATOM 558 C C . GLY A 1 72 ? -1.425 13.846 -36.635 1.00 57.34 72 GLY A C 1
ATOM 559 O O . GLY A 1 72 ? -2.523 14.335 -36.844 1.00 57.34 72 GLY A O 1
ATOM 560 N N . GLU A 1 73 ? -0.363 14.587 -36.326 1.00 53.56 73 GLU A N 1
ATOM 561 C CA . GLU A 1 73 ? -0.346 16.032 -36.569 1.00 53.56 73 GLU A CA 1
ATOM 562 C C . GLU A 1 73 ? 1.036 16.459 -37.081 1.00 53.56 73 GLU A C 1
ATOM 564 O O . GLU A 1 73 ? 1.811 17.152 -36.433 1.00 53.56 73 GLU A O 1
ATOM 569 N N . LYS A 1 74 ? 1.374 15.964 -38.277 1.00 53.09 74 LYS A N 1
ATOM 570 C CA . LYS A 1 74 ? 2.228 16.709 -39.203 1.00 53.09 74 LYS A CA 1
ATOM 571 C C . LYS A 1 74 ? 1.297 17.409 -40.190 1.00 53.09 74 LYS A C 1
ATOM 573 O O . LYS A 1 74 ? 0.794 16.764 -41.111 1.00 53.09 74 LYS A O 1
ATOM 578 N N . LYS A 1 75 ? 1.059 18.698 -39.980 1.00 46.59 75 LYS A N 1
ATOM 579 C CA . LYS A 1 75 ? 0.673 19.634 -41.034 1.00 46.59 75 LYS A CA 1
ATOM 580 C C . LYS A 1 75 ? 1.583 20.842 -40.957 1.00 46.59 75 LYS A C 1
ATOM 582 O O . LYS A 1 75 ? 1.840 21.289 -39.820 1.00 46.59 75 LYS A O 1
#

Sequence (75 aa):
MEMLAVLIEWSSRWTIVMFAGLALAIILGTWAGAVAGRKGRSTQLWFILGFFLPIVGLVIIYILKPVKPSEGEKK

Radius of gyration: 19.53 Å; chains: 1; bounding box: 42×37×57 Å